Protein AF-A0A918PT02-F1 (afdb_monomer_lite)

Radius of gyration: 20.95 Å; chains: 1; bounding box: 68×29×38 Å

Sequence (94 aa):
MRNSSANIQGGTVLHVLTGNLSHQIEHHLFPDLPSNRYAEIAPRVHDVLTAHGIPYTTGPLLKQYASTWARICRMALPNLQRTAPARPRGEDAA

InterPro domains:
  IPR005804 Fatty acid desaturase domain [PF00487] (6-58)
  IPR012171 Fatty acid desaturase [PTHR19353] (4-76)

Organism: NCBI:txid68255

Foldseek 3Di:
DDDPQAAADDDPVVCVVVCNSNQRVQCVVCVPDRSVCSVVCVVVVVVVCVVVVHDHHYYHPVVVVVVVVVVVVVVVDDPPPPPPPDDDDDPDDD

Secondary structure (DSSP, 8-state):
---S--EEE--HHHHHHTTTGGGHHHHHH-TTS-GGGHHHHHHHHHHHHHHTT----EEEHHHHHHHHHHHHHHHHS--TT--PPPPPP-----

pLDDT: mean 77.87, std 12.3, range [45.84, 93.94]

Structure (mmCIF, N/CA/C/O backbone):
data_AF-A0A918PT02-F1
#
_entry.id   AF-A0A918PT02-F1
#
loop_
_atom_site.group_PDB
_atom_site.id
_atom_site.type_symbol
_atom_site.label_atom_id
_atom_site.label_alt_id
_atom_site.label_comp_id
_atom_site.label_asym_id
_atom_site.label_entity_id
_atom_site.label_seq_id
_atom_site.pdbx_PDB_ins_code
_atom_site.Cartn_x
_atom_site.Cartn_y
_atom_site.Cartn_z
_atom_site.occupancy
_atom_site.B_iso_or_equiv
_atom_site.auth_seq_id
_atom_site.auth_comp_id
_atom_site.auth_asym_id
_atom_site.auth_atom_id
_atom_site.pdbx_PDB_model_num
ATOM 1 N N . MET A 1 1 ? -14.075 4.904 4.947 1.00 45.84 1 MET A N 1
ATOM 2 C CA . MET A 1 1 ? -13.246 3.911 4.226 1.00 45.84 1 MET A CA 1
ATOM 3 C C . MET A 1 1 ? -13.043 2.664 5.084 1.00 45.84 1 MET A C 1
ATOM 5 O O . MET A 1 1 ? -12.525 2.797 6.190 1.00 45.84 1 MET A O 1
ATOM 9 N N . ARG A 1 2 ? -13.473 1.477 4.631 1.00 50.81 2 ARG A N 1
ATOM 10 C CA . ARG A 1 2 ? -13.108 0.163 5.203 1.00 50.81 2 ARG A CA 1
ATOM 11 C C . ARG A 1 2 ? -12.025 -0.414 4.293 1.00 50.81 2 ARG A C 1
ATOM 13 O O . ARG A 1 2 ? -12.345 -0.827 3.190 1.00 50.81 2 ARG A O 1
ATOM 20 N N . ASN A 1 3 ? -10.767 -0.383 4.720 1.00 53.50 3 ASN A N 1
ATOM 21 C CA . ASN A 1 3 ? -9.646 -0.777 3.865 1.00 53.50 3 ASN A CA 1
ATOM 22 C C . ASN A 1 3 ? -8.955 -1.948 4.558 1.00 53.50 3 ASN A C 1
ATOM 24 O O . ASN A 1 3 ? -8.474 -1.770 5.678 1.00 53.50 3 ASN A O 1
ATOM 28 N N . SER A 1 4 ? -8.999 -3.123 3.925 1.00 54.62 4 SER A N 1
ATOM 29 C CA . SER A 1 4 ? -8.353 -4.355 4.405 1.00 54.62 4 SER A CA 1
ATOM 30 C C . SER A 1 4 ? -6.913 -4.493 3.904 1.00 54.62 4 SER A C 1
ATOM 32 O O . SER A 1 4 ? -6.144 -5.253 4.475 1.00 54.62 4 SER A O 1
ATOM 34 N N . SER A 1 5 ? -6.552 -3.746 2.857 1.00 60.69 5 SER A N 1
ATOM 35 C CA . SER A 1 5 ? -5.216 -3.691 2.267 1.00 60.69 5 SER A CA 1
ATOM 36 C C . SER A 1 5 ? -4.871 -2.226 1.974 1.00 60.69 5 SER A C 1
ATOM 38 O O . SER A 1 5 ? -5.739 -1.461 1.536 1.00 60.69 5 SER A O 1
ATOM 40 N N . ALA A 1 6 ? -3.652 -1.806 2.314 1.00 73.31 6 ALA A N 1
ATOM 41 C CA . ALA A 1 6 ? -3.167 -0.438 2.155 1.00 73.31 6 ALA A CA 1
ATOM 42 C C . ALA A 1 6 ? -1.649 -0.439 1.912 1.00 73.31 6 ALA A C 1
ATOM 44 O O . ALA A 1 6 ? -0.916 -1.150 2.597 1.00 73.31 6 ALA A O 1
ATOM 45 N N . ASN A 1 7 ? -1.188 0.368 0.957 1.00 78.56 7 ASN A N 1
ATOM 46 C CA . ASN A 1 7 ? 0.223 0.478 0.578 1.00 78.56 7 ASN A CA 1
ATOM 47 C C . ASN A 1 7 ? 0.963 1.492 1.452 1.00 78.56 7 ASN A C 1
ATOM 49 O O . ASN A 1 7 ? 0.461 2.592 1.676 1.00 78.56 7 ASN A O 1
ATOM 53 N N . ILE A 1 8 ? 2.160 1.161 1.932 1.00 77.19 8 ILE A N 1
ATOM 54 C CA . ILE A 1 8 ? 2.954 2.050 2.790 1.00 77.19 8 ILE A CA 1
ATOM 55 C C . ILE A 1 8 ? 3.826 2.963 1.921 1.00 77.19 8 ILE A C 1
ATOM 57 O O . ILE A 1 8 ? 4.662 2.493 1.159 1.00 77.19 8 ILE A O 1
ATOM 61 N N . GLN A 1 9 ? 3.683 4.278 2.074 1.00 75.19 9 GLN A N 1
ATOM 62 C CA . GLN A 1 9 ? 4.612 5.248 1.489 1.00 75.19 9 GLN A CA 1
ATOM 63 C C . GLN A 1 9 ? 5.877 5.374 2.343 1.00 75.19 9 GLN A C 1
ATOM 65 O O . GLN A 1 9 ? 5.799 5.559 3.561 1.00 75.19 9 GLN A O 1
ATOM 70 N N . GLY A 1 10 ? 7.039 5.331 1.691 1.00 73.19 10 GLY A N 1
ATOM 71 C CA . GLY A 1 10 ? 8.347 5.565 2.297 1.00 73.19 10 GLY A CA 1
ATOM 72 C C . GLY A 1 10 ? 9.465 5.563 1.259 1.00 73.19 10 GLY A C 1
ATOM 73 O O . GLY A 1 10 ? 9.207 5.451 0.069 1.00 73.19 10 GLY A O 1
ATOM 74 N N . GLY A 1 11 ? 10.707 5.732 1.714 1.00 74.31 11 GLY A N 1
ATOM 75 C CA . GLY A 1 11 ? 11.883 5.593 0.851 1.00 74.31 11 GLY A CA 1
ATOM 76 C C . GLY A 1 11 ? 12.289 4.131 0.655 1.00 74.31 11 GLY A C 1
ATOM 77 O O . GLY A 1 11 ? 11.835 3.247 1.381 1.00 74.31 11 GLY A O 1
ATOM 78 N N . THR A 1 12 ? 13.224 3.884 -0.264 1.00 67.88 12 THR A N 1
ATOM 79 C CA . THR A 1 12 ? 13.742 2.544 -0.605 1.00 67.88 12 THR A CA 1
ATOM 80 C C . THR A 1 12 ? 14.188 1.738 0.616 1.00 67.88 12 THR A C 1
ATOM 82 O O . THR A 1 12 ? 13.938 0.540 0.690 1.00 67.88 12 THR A O 1
ATOM 85 N N . VAL A 1 13 ? 14.778 2.394 1.621 1.00 71.62 13 VAL A N 1
ATOM 86 C CA . VAL A 1 13 ? 15.180 1.749 2.883 1.00 71.62 13 VAL A CA 1
ATOM 87 C C . VAL A 1 13 ? 13.974 1.177 3.630 1.00 71.62 13 VAL A C 1
ATOM 89 O O . VAL A 1 13 ? 14.029 0.046 4.100 1.00 71.62 13 VAL A O 1
ATOM 92 N N . LEU A 1 14 ? 12.861 1.914 3.699 1.00 75.19 14 LEU A N 1
ATOM 93 C CA . LEU A 1 14 ? 11.638 1.420 4.330 1.00 75.19 14 LEU A CA 1
ATOM 94 C C . LEU A 1 14 ? 11.041 0.257 3.530 1.00 75.19 14 LEU A C 1
ATOM 96 O O . LEU A 1 14 ? 10.611 -0.730 4.118 1.00 75.19 14 LEU A O 1
ATOM 100 N N . HIS A 1 15 ? 11.044 0.342 2.200 1.00 73.62 15 HIS A N 1
ATOM 101 C CA . HIS A 1 15 ? 10.553 -0.729 1.331 1.00 73.62 15 HIS A CA 1
ATOM 102 C C . HIS A 1 15 ? 11.346 -2.030 1.515 1.00 73.62 15 HIS A C 1
ATOM 104 O O . HIS A 1 15 ? 10.747 -3.089 1.678 1.00 73.62 15 HIS A O 1
ATOM 110 N N . VAL A 1 16 ? 12.678 -1.950 1.602 1.00 71.69 16 VAL A N 1
ATOM 111 C CA . VAL A 1 16 ? 13.544 -3.111 1.862 1.00 71.69 16 VAL A CA 1
ATOM 112 C C . VAL A 1 16 ? 13.349 -3.655 3.279 1.00 71.69 16 VAL A C 1
ATOM 114 O O . VAL A 1 16 ? 13.130 -4.853 3.440 1.00 71.69 16 VAL A O 1
ATOM 117 N N . LEU A 1 17 ? 13.366 -2.796 4.306 1.00 73.69 17 LEU A N 1
ATOM 118 C CA . LEU A 1 17 ? 13.197 -3.221 5.704 1.00 73.69 17 LEU A CA 1
ATOM 119 C C . LEU A 1 17 ? 11.821 -3.836 5.974 1.00 73.69 17 LEU A C 1
ATOM 121 O O . LEU A 1 17 ? 11.685 -4.697 6.836 1.00 73.69 17 LEU A O 1
ATOM 125 N N . THR A 1 18 ? 10.804 -3.413 5.225 1.00 66.31 18 THR A N 1
ATOM 126 C CA . THR A 1 18 ? 9.460 -3.991 5.296 1.00 66.31 18 THR A CA 1
ATOM 127 C C . THR A 1 18 ? 9.280 -5.188 4.363 1.00 66.31 18 THR A C 1
ATOM 129 O O . THR A 1 18 ? 8.153 -5.628 4.196 1.00 66.31 18 THR A O 1
ATOM 132 N N . GLY A 1 19 ? 10.327 -5.722 3.721 1.00 61.69 19 GLY A N 1
ATOM 133 C CA . GLY A 1 19 ? 10.196 -6.870 2.808 1.00 61.69 19 GLY A CA 1
ATOM 134 C C . GLY A 1 19 ? 9.235 -6.611 1.641 1.00 61.69 19 GLY A C 1
ATOM 135 O O . GLY A 1 19 ? 8.566 -7.518 1.156 1.00 61.69 19 GLY A O 1
ATOM 136 N N . ASN A 1 20 ? 9.124 -5.351 1.228 1.00 66.69 20 ASN A N 1
ATOM 137 C CA . ASN A 1 20 ? 8.162 -4.831 0.270 1.00 66.69 20 ASN A CA 1
ATOM 138 C C . ASN A 1 20 ? 6.672 -4.948 0.648 1.00 66.69 20 ASN A C 1
ATOM 140 O O . ASN A 1 20 ? 5.812 -4.792 -0.219 1.00 66.69 20 ASN A O 1
ATOM 144 N N . LEU A 1 21 ? 6.337 -5.059 1.945 1.00 66.44 21 LEU A N 1
ATOM 145 C CA . LEU A 1 21 ? 4.962 -4.872 2.458 1.00 66.44 21 LEU A CA 1
ATOM 146 C C . LEU A 1 21 ? 4.351 -3.498 2.104 1.00 66.44 21 LEU A C 1
ATOM 148 O O . LEU A 1 21 ? 3.171 -3.250 2.342 1.00 66.44 21 LEU A O 1
ATOM 152 N N . SER A 1 22 ? 5.144 -2.600 1.526 1.00 72.38 22 SER A N 1
ATOM 153 C CA . SER A 1 22 ? 4.706 -1.315 0.988 1.00 72.38 22 SER A CA 1
ATOM 154 C C . SER A 1 22 ? 3.814 -1.425 -0.255 1.00 72.38 22 SER A C 1
ATOM 156 O O . SER A 1 22 ? 3.135 -0.454 -0.577 1.00 72.38 22 SER A O 1
ATOM 158 N N . HIS A 1 23 ? 3.769 -2.600 -0.891 1.00 79.44 23 HIS A N 1
ATOM 159 C CA . HIS A 1 23 ? 3.030 -2.882 -2.125 1.00 79.44 23 HIS A CA 1
ATOM 160 C C . HIS A 1 23 ? 2.002 -4.015 -1.949 1.00 79.44 23 HIS A C 1
ATOM 162 O O . HIS A 1 23 ? 1.957 -4.990 -2.699 1.00 79.44 23 HIS A O 1
ATOM 168 N N . GLN A 1 24 ? 1.185 -3.915 -0.903 1.00 83.19 24 GLN A N 1
ATOM 169 C CA . GLN A 1 24 ? 0.126 -4.875 -0.587 1.00 83.19 24 GLN A CA 1
ATOM 170 C C . GLN A 1 24 ? -0.943 -4.980 -1.683 1.00 83.19 24 GLN A C 1
ATOM 172 O O . GLN A 1 24 ? -1.463 -6.070 -1.914 1.00 83.19 24 GLN A O 1
ATOM 177 N N . ILE A 1 25 ? -1.280 -3.878 -2.356 1.00 83.75 25 ILE A N 1
ATOM 178 C CA . ILE A 1 25 ? -2.248 -3.873 -3.461 1.00 83.75 25 ILE A CA 1
ATOM 179 C C . ILE A 1 25 ? -1.701 -4.708 -4.623 1.00 83.75 25 ILE A C 1
ATOM 181 O O . ILE A 1 25 ? -2.391 -5.591 -5.124 1.00 83.75 25 ILE A O 1
ATOM 185 N N . GLU A 1 26 ? -0.445 -4.487 -5.005 1.00 88.44 26 GLU A N 1
ATOM 186 C CA . GLU A 1 26 ? 0.221 -5.218 -6.082 1.00 88.44 26 GLU A CA 1
ATOM 187 C C . GLU A 1 26 ? 0.404 -6.693 -5.728 1.00 88.44 26 GLU A C 1
ATOM 189 O O . GLU A 1 26 ? 0.161 -7.546 -6.574 1.00 88.44 26 GLU A O 1
ATOM 194 N N . HIS A 1 27 ? 0.757 -7.001 -4.477 1.00 87.12 27 HIS A N 1
ATOM 195 C CA . HIS A 1 27 ? 0.893 -8.378 -4.008 1.00 87.12 27 HIS A CA 1
ATOM 196 C C . HIS A 1 27 ? -0.422 -9.167 -4.104 1.00 87.12 27 HIS A C 1
ATOM 198 O O . HIS A 1 27 ? -0.415 -10.327 -4.501 1.00 87.12 27 HIS A O 1
ATOM 204 N N . HIS A 1 28 ? -1.564 -8.544 -3.799 1.00 87.25 28 HIS A N 1
ATOM 205 C CA . HIS A 1 28 ? -2.868 -9.208 -3.917 1.00 87.25 28 HIS A CA 1
ATOM 206 C C . HIS A 1 28 ? -3.353 -9.340 -5.369 1.00 87.25 28 HIS A C 1
ATOM 208 O O . HIS A 1 28 ? -4.179 -10.205 -5.651 1.00 87.25 28 HIS A O 1
ATOM 214 N N . LEU A 1 29 ? -2.863 -8.497 -6.285 1.00 86.19 29 LEU A N 1
ATOM 215 C CA . LEU A 1 29 ? -3.157 -8.603 -7.719 1.00 86.19 29 LEU A CA 1
ATOM 216 C C . LEU A 1 29 ? -2.229 -9.598 -8.431 1.00 86.19 29 LEU A C 1
ATOM 218 O O . LEU A 1 29 ? -2.663 -10.289 -9.349 1.00 86.19 29 LEU A O 1
ATOM 222 N N . PHE A 1 30 ? -0.965 -9.668 -8.012 1.00 89.12 30 PHE A N 1
ATOM 223 C CA . PHE A 1 30 ? 0.096 -10.446 -8.650 1.00 89.12 30 PHE A CA 1
ATOM 224 C C . PHE A 1 30 ? 0.957 -11.173 -7.598 1.00 89.12 30 PHE A C 1
ATOM 226 O O . PHE A 1 30 ? 2.133 -10.836 -7.424 1.00 89.12 30 PHE A O 1
ATOM 233 N N . PRO A 1 31 ? 0.407 -12.178 -6.892 1.00 85.69 31 PRO A N 1
ATOM 234 C CA . PRO A 1 31 ? 1.124 -12.869 -5.816 1.00 85.69 31 PRO A CA 1
ATOM 235 C C . PRO A 1 31 ? 2.375 -13.613 -6.308 1.00 85.69 31 PRO A C 1
ATOM 237 O O . PRO 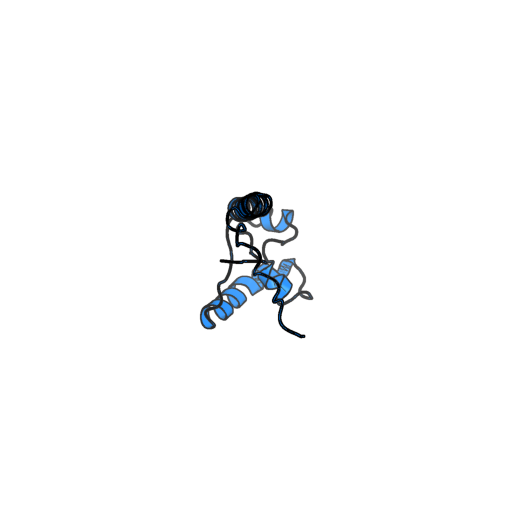A 1 31 ? 3.338 -13.740 -5.558 1.00 85.69 31 PRO A O 1
ATOM 240 N N . ASP A 1 32 ? 2.391 -14.037 -7.576 1.00 89.56 32 ASP A N 1
ATOM 241 C CA . ASP A 1 32 ? 3.505 -14.772 -8.193 1.00 89.56 32 ASP A CA 1
ATOM 242 C C . ASP A 1 32 ? 4.661 -13.869 -8.662 1.00 89.56 32 ASP A C 1
ATOM 244 O O . ASP A 1 32 ? 5.740 -14.355 -9.010 1.00 89.56 32 ASP A O 1
ATOM 248 N N . LEU A 1 33 ? 4.457 -12.547 -8.711 1.00 88.19 33 LEU A N 1
ATOM 249 C CA . LEU A 1 33 ? 5.514 -11.613 -9.093 1.00 88.19 33 LEU A CA 1
ATOM 250 C C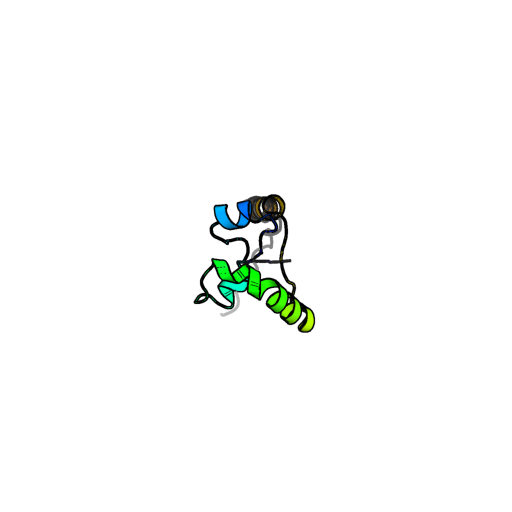 . LEU A 1 33 ? 6.480 -11.437 -7.909 1.00 88.19 33 LEU A C 1
ATOM 252 O O . LEU A 1 33 ? 6.026 -11.165 -6.797 1.00 88.19 33 LEU A O 1
ATOM 256 N N . PRO A 1 34 ? 7.807 -11.540 -8.113 1.00 85.00 34 PRO A N 1
ATOM 257 C CA . PRO A 1 34 ? 8.756 -11.374 -7.025 1.00 85.00 34 PRO A CA 1
ATOM 258 C C . PRO A 1 34 ? 8.677 -9.957 -6.454 1.00 85.00 34 PRO A C 1
ATOM 260 O O . PRO A 1 34 ? 8.575 -8.970 -7.191 1.00 85.00 34 PRO A O 1
ATOM 263 N N . SER A 1 35 ? 8.755 -9.862 -5.124 1.00 78.81 35 SER A N 1
ATOM 264 C CA . SER A 1 35 ? 8.416 -8.638 -4.404 1.00 78.81 35 SER A CA 1
ATOM 265 C C . SER A 1 35 ? 9.226 -7.423 -4.835 1.00 78.81 35 SER A C 1
ATOM 267 O O . SER A 1 35 ? 8.685 -6.327 -4.871 1.00 78.81 35 SER A O 1
ATOM 269 N N . ASN A 1 36 ? 10.488 -7.584 -5.235 1.00 82.69 36 ASN A N 1
ATOM 270 C CA . ASN A 1 36 ? 11.337 -6.487 -5.715 1.00 82.69 36 ASN A CA 1
ATOM 271 C C . ASN A 1 36 ? 10.782 -5.750 -6.949 1.00 82.69 36 ASN A C 1
ATOM 273 O O . ASN A 1 36 ? 11.171 -4.610 -7.187 1.00 82.69 36 ASN A O 1
ATOM 277 N N . ARG A 1 37 ? 9.866 -6.365 -7.707 1.00 86.50 37 ARG A N 1
ATOM 278 C CA . ARG A 1 37 ? 9.283 -5.788 -8.926 1.00 86.50 37 ARG A CA 1
ATOM 279 C C . ARG A 1 37 ? 7.956 -5.071 -8.704 1.00 86.50 37 ARG A C 1
ATOM 281 O O . ARG A 1 37 ? 7.471 -4.412 -9.619 1.00 86.50 37 ARG A O 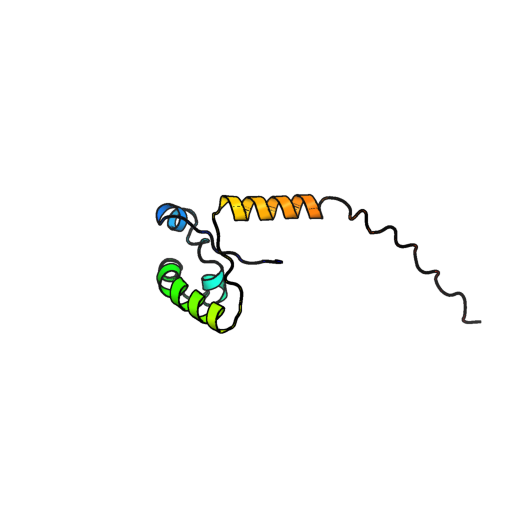1
ATOM 288 N N . TYR A 1 38 ? 7.363 -5.140 -7.509 1.00 88.38 38 TYR A N 1
ATOM 289 C CA . TYR A 1 38 ? 6.087 -4.456 -7.267 1.00 88.38 38 TYR A CA 1
ATOM 290 C C . TYR A 1 38 ? 6.182 -2.937 -7.446 1.00 88.38 38 TYR A C 1
ATOM 292 O O . TYR A 1 38 ? 5.254 -2.324 -7.966 1.00 88.38 38 TYR A O 1
ATOM 300 N N . ALA A 1 39 ? 7.326 -2.339 -7.102 1.00 85.69 39 ALA A N 1
ATOM 301 C CA . ALA A 1 39 ? 7.561 -0.911 -7.304 1.00 85.69 39 ALA A CA 1
ATOM 302 C C . ALA A 1 39 ? 7.507 -0.503 -8.788 1.00 85.69 39 ALA A C 1
ATOM 304 O O . ALA A 1 39 ? 7.076 0.604 -9.099 1.00 85.69 39 ALA A O 1
ATOM 305 N N . GLU A 1 40 ? 7.890 -1.402 -9.701 1.00 88.75 40 GLU A N 1
ATOM 306 C CA . GLU A 1 40 ? 7.855 -1.158 -11.148 1.00 88.75 40 GLU A CA 1
ATOM 307 C C . GLU A 1 40 ? 6.417 -1.117 -11.680 1.00 88.75 40 GLU A C 1
ATOM 309 O O . GLU A 1 40 ? 6.102 -0.323 -12.565 1.00 88.75 40 GLU A O 1
ATOM 314 N N . ILE A 1 41 ? 5.534 -1.968 -11.147 1.00 89.81 41 ILE A N 1
ATOM 315 C CA . ILE A 1 41 ? 4.152 -2.090 -11.633 1.00 89.81 41 ILE A CA 1
ATOM 316 C C . ILE A 1 41 ? 3.164 -1.180 -10.896 1.00 89.81 41 ILE A C 1
ATOM 318 O O . ILE A 1 41 ? 2.099 -0.888 -11.440 1.00 89.81 41 ILE A O 1
ATOM 322 N N . ALA A 1 42 ? 3.512 -0.699 -9.699 1.00 89.69 42 ALA A N 1
ATOM 323 C CA . ALA A 1 42 ? 2.640 0.123 -8.862 1.00 89.69 42 ALA A CA 1
ATOM 324 C C . ALA A 1 42 ? 2.078 1.379 -9.567 1.00 89.69 42 ALA A C 1
ATOM 326 O O . ALA A 1 42 ? 0.875 1.618 -9.446 1.00 89.69 42 ALA A O 1
ATOM 327 N N . PRO A 1 43 ? 2.853 2.154 -10.362 1.00 91.50 43 PRO A N 1
ATOM 328 C CA . PRO A 1 43 ? 2.301 3.296 -11.101 1.00 91.50 43 PRO A CA 1
ATOM 329 C C . PRO A 1 43 ? 1.218 2.875 -12.102 1.00 91.50 43 PRO A C 1
ATOM 331 O O . PRO A 1 43 ? 0.147 3.470 -12.160 1.00 91.50 43 PRO A O 1
ATOM 334 N N . ARG A 1 44 ? 1.449 1.777 -12.831 1.00 93.12 44 ARG A N 1
ATOM 335 C CA . ARG A 1 44 ? 0.487 1.258 -13.810 1.00 93.12 44 ARG A CA 1
ATOM 336 C C . ARG A 1 44 ? -0.782 0.734 -13.138 1.00 93.12 44 ARG A C 1
ATOM 338 O O . ARG A 1 44 ? -1.879 0.936 -13.651 1.00 93.12 44 ARG A O 1
ATOM 345 N N . VAL A 1 45 ? -0.640 0.068 -11.994 1.00 92.12 45 VAL A N 1
ATOM 346 C CA . VAL A 1 45 ? -1.768 -0.402 -11.178 1.00 92.12 45 VAL A CA 1
ATOM 347 C C . VAL A 1 45 ? -2.592 0.780 -10.661 1.00 92.12 45 VAL A C 1
ATOM 349 O O . VAL A 1 45 ? -3.820 0.755 -10.759 1.00 92.12 45 VAL A O 1
ATOM 352 N N . HIS A 1 46 ? -1.934 1.833 -10.173 1.00 91.62 46 HIS A N 1
ATOM 353 C CA . HIS A 1 46 ? -2.584 3.067 -9.733 1.00 91.62 46 HIS A CA 1
ATOM 354 C C . HIS A 1 46 ? -3.411 3.718 -10.852 1.00 91.62 46 HIS A C 1
ATOM 356 O O . HIS A 1 46 ? -4.566 4.090 -10.622 1.00 91.62 46 HIS A O 1
ATOM 362 N N . ASP A 1 47 ? -2.860 3.815 -12.062 1.00 93.44 47 ASP A N 1
ATOM 363 C CA . ASP A 1 47 ? -3.548 4.422 -13.207 1.00 93.44 47 ASP A CA 1
ATOM 364 C C . ASP A 1 47 ? -4.794 3.627 -13.614 1.00 93.44 47 ASP A C 1
ATOM 366 O O . ASP A 1 47 ? -5.858 4.207 -13.835 1.00 93.44 47 ASP A O 1
ATOM 370 N N . VAL A 1 48 ? -4.698 2.293 -13.633 1.00 93.88 48 VAL A N 1
ATOM 371 C CA . VAL A 1 48 ? -5.839 1.407 -13.913 1.00 93.88 48 VAL A CA 1
ATOM 372 C C . VAL A 1 48 ? -6.925 1.565 -12.847 1.00 93.88 48 VAL A C 1
ATOM 374 O O . VAL A 1 48 ? -8.091 1.765 -13.180 1.00 93.88 48 VAL A O 1
ATOM 377 N N . LEU A 1 49 ? -6.564 1.526 -11.561 1.00 92.00 49 LEU A N 1
ATOM 378 C CA . LEU A 1 49 ? -7.528 1.690 -10.468 1.00 92.00 49 LEU A CA 1
ATOM 379 C C . LEU A 1 49 ? -8.211 3.062 -10.532 1.00 92.00 49 LEU A C 1
ATOM 381 O O . LEU A 1 49 ? -9.429 3.143 -10.387 1.00 92.00 49 LEU A O 1
ATOM 385 N N . THR A 1 50 ? -7.455 4.116 -10.849 1.00 91.94 50 THR A N 1
ATOM 386 C CA . THR A 1 50 ? -7.983 5.474 -11.039 1.00 91.94 50 THR A CA 1
ATOM 387 C C . THR A 1 50 ? -8.966 5.537 -12.207 1.00 91.94 50 THR A C 1
ATOM 389 O O . THR A 1 50 ? -10.061 6.077 -12.049 1.00 91.94 50 THR A O 1
ATOM 392 N N . ALA A 1 51 ? -8.625 4.938 -13.352 1.00 93.94 51 ALA A N 1
ATOM 393 C CA . ALA A 1 51 ? -9.492 4.893 -14.530 1.00 93.94 51 ALA A CA 1
ATOM 394 C C . ALA A 1 51 ? -10.828 4.176 -14.260 1.00 93.94 51 ALA A C 1
ATOM 396 O O . ALA A 1 51 ? -11.853 4.535 -14.837 1.00 93.94 51 ALA A O 1
ATOM 397 N N . HIS A 1 52 ? -10.834 3.200 -13.350 1.00 93.62 52 HIS A N 1
ATOM 398 C CA . HIS A 1 52 ? -12.035 2.477 -12.928 1.00 93.62 52 HIS A CA 1
ATOM 399 C C . HIS A 1 52 ? -12.732 3.079 -11.694 1.00 93.62 52 HIS A C 1
ATOM 401 O O . HIS A 1 52 ? -13.700 2.502 -11.200 1.00 93.62 52 HIS A O 1
ATOM 407 N N . GLY A 1 53 ? -12.264 4.220 -11.173 1.00 90.38 53 GLY A N 1
ATOM 408 C CA . GLY A 1 53 ? -12.829 4.852 -9.976 1.00 90.38 53 GLY A CA 1
ATOM 409 C C . GLY A 1 53 ? -12.622 4.047 -8.685 1.00 90.38 53 GLY A C 1
ATOM 410 O O . GLY A 1 53 ? -13.346 4.243 -7.707 1.00 90.38 53 GLY A O 1
ATOM 411 N N . ILE A 1 54 ? -11.651 3.131 -8.666 1.00 89.88 54 ILE A N 1
ATOM 412 C CA . ILE A 1 54 ? -11.325 2.290 -7.515 1.00 89.88 54 ILE A CA 1
ATOM 413 C C . ILE A 1 54 ? -10.282 3.013 -6.646 1.00 89.88 54 ILE A C 1
ATOM 415 O O . ILE A 1 54 ? -9.213 3.375 -7.140 1.00 89.88 54 ILE A O 1
ATOM 419 N N . PRO A 1 55 ? -10.535 3.216 -5.338 1.00 86.06 55 PRO A N 1
ATOM 420 C CA . PRO A 1 55 ? -9.600 3.932 -4.475 1.00 86.06 55 PRO A CA 1
ATOM 421 C C . PRO A 1 55 ? -8.268 3.193 -4.293 1.00 86.06 55 PRO A C 1
ATOM 423 O O . PRO A 1 55 ? -8.213 2.132 -3.667 1.00 86.06 55 PRO A O 1
ATOM 426 N N . TYR A 1 56 ? -7.171 3.806 -4.736 1.00 86.69 56 TYR A N 1
ATOM 427 C CA . TYR A 1 56 ? -5.823 3.340 -4.422 1.00 86.69 56 TYR A CA 1
ATOM 428 C C . TYR A 1 56 ? -5.418 3.786 -3.011 1.00 86.69 56 TYR A C 1
ATOM 430 O O . TYR A 1 56 ? -5.046 4.935 -2.765 1.00 86.69 56 TYR A O 1
ATOM 438 N N . THR A 1 57 ? -5.537 2.882 -2.039 1.00 85.31 57 THR A N 1
ATOM 439 C CA . THR A 1 57 ? -5.248 3.209 -0.638 1.00 85.31 57 THR A CA 1
ATOM 440 C C . THR A 1 57 ? -3.750 3.171 -0.377 1.00 85.31 57 THR A C 1
ATOM 442 O O . THR A 1 57 ? -3.168 2.101 -0.225 1.00 85.31 57 THR A O 1
ATOM 445 N N . THR A 1 58 ? -3.142 4.344 -0.229 1.00 84.44 58 THR A N 1
ATOM 446 C CA . THR A 1 58 ? -1.726 4.484 0.116 1.00 84.44 58 THR A CA 1
ATOM 447 C 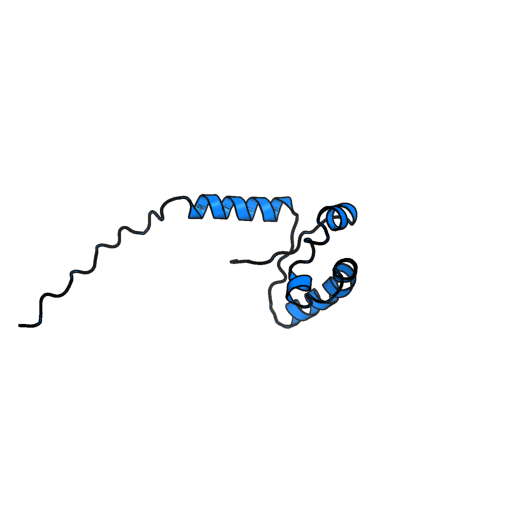C . THR A 1 58 ? -1.503 5.566 1.174 1.00 84.44 58 THR A C 1
ATOM 449 O O . THR A 1 58 ? -2.321 6.477 1.330 1.00 84.44 58 THR A O 1
ATOM 452 N N . GLY A 1 59 ? -0.432 5.459 1.962 1.00 83.81 59 GLY A N 1
ATOM 453 C CA . GLY A 1 59 ? -0.047 6.502 2.915 1.00 83.81 59 GLY A CA 1
ATOM 454 C C . GLY A 1 59 ? 1.112 6.117 3.838 1.00 83.81 59 GLY A C 1
ATOM 455 O O . GLY A 1 59 ? 1.540 4.966 3.831 1.00 83.81 59 GLY A O 1
ATOM 456 N N . PRO A 1 60 ? 1.621 7.053 4.661 1.00 81.69 60 PRO A N 1
ATOM 457 C CA . PRO A 1 60 ? 2.764 6.800 5.539 1.00 81.69 60 PRO A CA 1
ATOM 458 C C . PRO A 1 60 ? 2.505 5.668 6.539 1.00 81.69 60 PRO A C 1
ATOM 460 O O . PRO A 1 60 ? 1.397 5.564 7.078 1.00 81.69 60 PRO A O 1
ATOM 463 N N . LEU A 1 61 ? 3.547 4.892 6.863 1.00 80.12 61 LEU A N 1
ATOM 464 C CA . LEU A 1 61 ? 3.466 3.750 7.788 1.00 80.12 61 LEU A CA 1
ATOM 465 C C . LEU A 1 61 ? 2.771 4.117 9.104 1.00 80.12 61 LEU A C 1
ATOM 467 O O . LEU A 1 61 ? 1.831 3.445 9.522 1.00 80.12 61 LEU A O 1
ATOM 471 N N . LEU A 1 62 ? 3.190 5.225 9.724 1.00 80.44 62 LEU A N 1
ATOM 472 C CA . LEU A 1 62 ? 2.654 5.674 11.010 1.00 80.44 62 LEU A CA 1
ATOM 473 C C . LEU A 1 62 ? 1.149 5.959 10.944 1.00 80.44 62 LEU A C 1
ATOM 475 O O . LEU A 1 62 ? 0.411 5.606 11.860 1.00 80.44 62 LEU A O 1
ATOM 479 N N . LYS A 1 63 ? 0.678 6.557 9.843 1.00 81.69 63 LYS A N 1
ATOM 480 C CA . LYS A 1 63 ? -0.743 6.864 9.641 1.00 81.69 63 LYS A CA 1
ATOM 481 C C . LYS A 1 63 ? -1.563 5.584 9.516 1.00 81.69 63 LYS A C 1
ATOM 483 O O . LYS A 1 63 ? -2.634 5.481 10.111 1.00 81.69 63 LYS A O 1
ATOM 488 N N . GLN A 1 64 ? -1.059 4.607 8.765 1.00 82.19 64 GLN A N 1
ATOM 489 C CA . GLN A 1 64 ? -1.732 3.320 8.604 1.00 82.19 64 GLN A CA 1
ATOM 490 C C . GLN A 1 64 ? -1.764 2.545 9.917 1.00 82.19 64 GLN A C 1
ATOM 492 O O . GLN A 1 64 ? -2.836 2.118 10.345 1.00 82.19 64 GLN A O 1
ATOM 497 N N . TYR A 1 65 ? -0.631 2.476 10.611 1.00 82.44 65 TYR A N 1
ATOM 498 C CA . TYR A 1 65 ? -0.509 1.836 11.915 1.00 82.44 65 TYR A CA 1
ATOM 499 C C . TYR A 1 65 ? -1.448 2.458 12.958 1.00 82.44 65 TYR A C 1
ATOM 501 O O . TYR A 1 65 ? -2.237 1.749 13.585 1.00 82.44 65 TYR A O 1
ATOM 509 N N . ALA A 1 66 ? -1.450 3.789 13.086 1.00 85.94 66 ALA A N 1
ATOM 510 C CA . ALA A 1 66 ? -2.347 4.505 13.990 1.00 85.94 66 ALA A CA 1
ATOM 511 C C . ALA A 1 66 ? -3.826 4.268 13.645 1.00 85.94 66 ALA A C 1
ATOM 513 O O . ALA A 1 66 ? -4.653 4.105 14.541 1.00 85.94 66 ALA A O 1
ATOM 514 N N . SER A 1 67 ? -4.172 4.195 12.354 1.00 84.06 67 SER A N 1
ATOM 515 C CA . SER A 1 67 ? -5.546 3.906 11.924 1.00 84.06 67 SER A CA 1
ATOM 516 C C . SER A 1 67 ? -6.010 2.499 12.321 1.00 84.06 67 SER A C 1
ATOM 518 O O . SER A 1 67 ? -7.169 2.320 12.707 1.00 84.06 67 SER A O 1
ATOM 520 N N . THR A 1 68 ? -5.107 1.515 12.277 1.00 85.75 68 THR A N 1
ATOM 521 C CA . THR A 1 68 ? -5.370 0.142 12.724 1.00 85.75 68 THR A CA 1
ATOM 522 C C . THR A 1 68 ? -5.567 0.098 14.232 1.00 85.75 68 THR A C 1
ATOM 524 O O . THR A 1 68 ? -6.571 -0.440 14.693 1.00 85.75 68 THR A O 1
ATOM 527 N N . TRP A 1 69 ? -4.695 0.746 15.007 1.00 87.88 69 TRP A N 1
ATOM 528 C CA . TRP A 1 69 ? -4.858 0.837 16.460 1.00 87.88 69 TRP A CA 1
ATOM 529 C C . TRP A 1 69 ? -6.143 1.548 16.871 1.00 87.88 69 TRP A C 1
ATOM 531 O O . TRP A 1 69 ? -6.896 1.029 17.690 1.00 87.88 69 TRP A O 1
ATOM 541 N N . ALA A 1 70 ? -6.466 2.681 16.245 1.00 87.31 70 ALA A N 1
ATOM 542 C CA . ALA A 1 70 ? -7.714 3.394 16.504 1.00 87.31 70 ALA A CA 1
ATOM 543 C C . ALA A 1 70 ? -8.952 2.521 16.227 1.00 87.31 70 ALA A C 1
ATOM 545 O O . ALA A 1 70 ? -9.965 2.633 16.920 1.00 87.31 70 ALA A O 1
ATOM 546 N N . ARG A 1 71 ? -8.883 1.637 15.223 1.00 84.75 71 ARG A N 1
ATOM 547 C CA . ARG A 1 71 ? -9.932 0.647 14.943 1.00 84.75 71 ARG A CA 1
ATOM 548 C C . ARG A 1 71 ? -9.995 -0.443 16.000 1.00 84.75 71 ARG A C 1
ATOM 550 O O . ARG A 1 71 ? -11.095 -0.720 16.464 1.00 84.75 71 ARG A O 1
ATOM 557 N N . ILE A 1 72 ? -8.860 -1.031 16.377 1.00 87.62 72 ILE A N 1
ATOM 558 C CA . ILE A 1 72 ? -8.791 -2.050 17.432 1.00 87.62 72 ILE A CA 1
ATOM 559 C C . ILE A 1 72 ? -9.413 -1.495 18.713 1.00 87.62 72 ILE A C 1
ATOM 561 O O . ILE A 1 72 ? -10.347 -2.095 19.231 1.00 87.62 72 ILE A O 1
ATOM 565 N N . CYS A 1 73 ? -9.001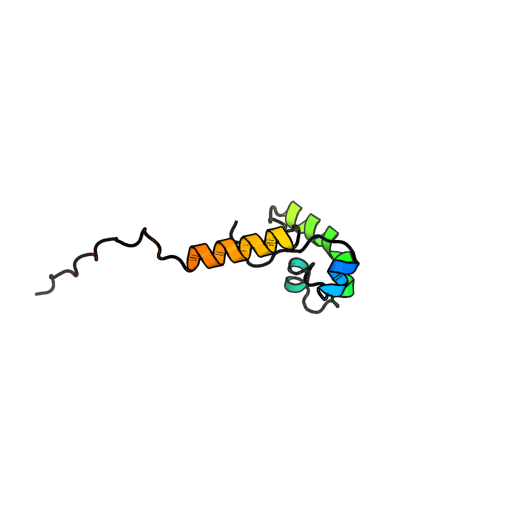 -0.304 19.156 1.00 88.88 73 CYS A N 1
ATOM 566 C CA . CYS A 1 73 ? -9.564 0.331 20.347 1.00 88.88 73 CYS A CA 1
ATOM 567 C C . CYS A 1 73 ? -11.074 0.580 20.218 1.00 88.88 73 CYS A C 1
ATOM 569 O O . CYS A 1 73 ? -11.826 0.301 21.145 1.00 88.88 73 CYS A O 1
ATOM 571 N N . ARG A 1 74 ? -11.545 1.059 19.058 1.00 84.62 74 ARG A N 1
ATOM 572 C CA . ARG A 1 74 ? -12.979 1.287 18.815 1.00 84.62 74 ARG A CA 1
ATOM 573 C C . ARG A 1 74 ? -13.799 -0.002 18.866 1.00 84.62 74 ARG A C 1
ATOM 575 O O . ARG A 1 74 ? -14.909 0.028 19.374 1.00 84.62 74 ARG A O 1
ATOM 582 N N . MET A 1 75 ? -13.282 -1.095 18.305 1.00 84.94 75 MET A N 1
ATOM 583 C CA . MET A 1 75 ? -13.975 -2.389 18.272 1.00 84.94 75 MET A CA 1
ATOM 584 C C . MET A 1 75 ? -13.859 -3.156 19.593 1.00 84.94 75 MET A C 1
ATOM 586 O O . MET A 1 75 ? -14.724 -3.974 19.885 1.00 84.94 75 MET A O 1
ATOM 590 N N . ALA A 1 76 ? -12.810 -2.902 20.379 1.00 86.06 76 ALA A N 1
ATOM 591 C CA . ALA A 1 76 ? -12.641 -3.462 21.717 1.00 86.06 76 ALA A CA 1
ATOM 592 C C . ALA A 1 76 ? -13.611 -2.843 22.736 1.00 86.06 76 ALA A C 1
ATOM 594 O O . ALA A 1 76 ? -13.955 -3.483 23.727 1.00 86.06 76 ALA A O 1
ATOM 595 N N . LEU A 1 77 ? -14.065 -1.608 22.499 1.00 84.81 77 LEU A N 1
ATOM 596 C CA . LEU A 1 77 ? -15.091 -0.971 23.318 1.00 84.81 77 LEU A CA 1
ATOM 597 C C . LEU A 1 77 ? -16.486 -1.519 22.965 1.00 84.81 77 LEU A C 1
ATOM 599 O O . LEU A 1 77 ? -16.789 -1.725 21.787 1.00 84.81 77 LEU A O 1
ATOM 603 N N . PRO A 1 78 ? -17.367 -1.732 23.959 1.00 78.12 78 PRO A N 1
ATOM 604 C CA . PRO A 1 78 ? -18.728 -2.179 23.703 1.00 78.12 78 PRO A CA 1
ATOM 605 C C . PRO A 1 78 ? -19.467 -1.156 22.836 1.00 78.12 78 PRO A C 1
ATOM 607 O O . PRO A 1 78 ? -19.413 0.052 23.079 1.00 78.12 78 PRO A O 1
ATOM 610 N N . ASN A 1 79 ? -20.196 -1.642 21.829 1.00 66.31 79 ASN A N 1
ATOM 611 C CA . ASN A 1 79 ? -21.108 -0.804 21.061 1.00 66.31 79 ASN A CA 1
ATOM 612 C C . ASN A 1 79 ? -22.206 -0.301 22.007 1.00 66.31 79 ASN A C 1
ATOM 614 O O . ASN A 1 79 ? -23.189 -1.002 22.241 1.00 66.31 79 ASN A O 1
ATOM 618 N N . LEU A 1 80 ? -22.071 0.932 22.503 1.00 62.06 80 LEU A N 1
ATOM 619 C CA . LEU A 1 80 ? -23.086 1.608 23.327 1.00 62.06 80 LEU A CA 1
ATOM 620 C C . LEU A 1 80 ? -24.460 1.698 22.628 1.00 62.06 80 LEU A C 1
ATOM 622 O O . LEU A 1 80 ? -25.460 2.023 23.253 1.00 62.06 80 LEU A O 1
ATOM 626 N N . GLN A 1 81 ? -24.520 1.380 21.331 1.00 59.91 81 GLN A N 1
ATOM 627 C CA . GLN A 1 81 ? -25.726 1.368 20.507 1.00 59.91 81 GLN A CA 1
ATOM 628 C C . GLN A 1 81 ? -26.487 0.027 20.492 1.00 59.91 81 GLN A C 1
ATOM 630 O O . GLN A 1 81 ? -27.436 -0.107 19.724 1.00 59.91 81 GLN A O 1
ATOM 635 N N . ARG A 1 82 ? -26.135 -0.969 21.322 1.00 56.00 82 ARG A N 1
ATOM 636 C CA . ARG A 1 82 ? -26.909 -2.223 21.427 1.00 56.00 82 ARG A CA 1
ATOM 637 C C . ARG A 1 82 ? -27.641 -2.378 22.760 1.00 56.00 82 ARG A C 1
ATOM 639 O O . ARG A 1 82 ? -27.508 -3.394 23.429 1.00 56.00 82 ARG A O 1
ATOM 646 N N . THR A 1 83 ? -28.504 -1.414 23.057 1.00 56.50 83 THR A N 1
ATOM 647 C CA . THR A 1 83 ? -29.692 -1.635 23.896 1.00 56.50 83 THR A CA 1
ATOM 648 C C . THR A 1 83 ? -30.926 -1.500 23.004 1.00 56.50 83 THR A C 1
ATOM 650 O O . THR A 1 83 ? -31.753 -0.617 23.188 1.00 56.50 83 THR A O 1
ATOM 653 N N . ALA A 1 84 ? -31.026 -2.321 21.956 1.00 61.38 84 ALA A N 1
ATOM 654 C CA . ALA A 1 84 ? -32.313 -2.504 21.294 1.00 61.38 84 ALA A CA 1
ATOM 655 C C . ALA A 1 84 ? -33.095 -3.519 22.141 1.00 61.38 84 ALA A C 1
ATOM 657 O O . ALA A 1 84 ? -32.560 -4.609 22.375 1.00 61.38 84 ALA A O 1
ATOM 658 N N . PRO A 1 85 ? -34.299 -3.189 22.643 1.00 61.44 85 PRO A N 1
ATOM 659 C CA . PRO A 1 85 ? -35.089 -4.137 23.415 1.00 61.44 85 PRO A CA 1
ATOM 660 C C . PRO A 1 85 ? -35.334 -5.391 22.571 1.00 61.44 85 PRO A C 1
ATOM 662 O O . PRO A 1 85 ? -35.597 -5.305 21.368 1.00 61.44 85 PRO A O 1
ATOM 665 N N . ALA A 1 86 ? -35.198 -6.562 23.195 1.00 65.38 86 ALA A N 1
ATOM 666 C CA . ALA A 1 86 ? -35.505 -7.828 22.549 1.00 65.38 86 ALA A CA 1
ATOM 667 C C . ALA A 1 86 ? -36.943 -7.767 22.013 1.00 65.38 86 ALA A C 1
ATOM 669 O O . ALA A 1 86 ? -37.872 -7.472 22.764 1.00 65.38 86 ALA A O 1
ATOM 670 N N . ARG A 1 87 ? -37.125 -8.006 20.708 1.00 69.12 87 ARG A N 1
ATOM 671 C CA . ARG A 1 87 ? -38.463 -8.112 20.113 1.00 69.12 87 ARG A CA 1
ATOM 672 C C . ARG A 1 87 ? -39.210 -9.228 20.864 1.00 69.12 87 ARG A C 1
ATOM 674 O O . ARG A 1 87 ? -38.649 -10.325 20.949 1.00 69.12 87 ARG A O 1
ATOM 681 N N . PRO A 1 88 ? -40.409 -8.975 21.421 1.00 67.00 88 PRO A N 1
ATOM 682 C CA . PRO A 1 88 ? -41.143 -9.997 22.151 1.00 67.00 88 PRO A CA 1
ATOM 683 C C . PRO A 1 88 ? -41.382 -11.197 21.232 1.00 67.00 88 PRO A C 1
ATOM 685 O O . PRO A 1 88 ? -41.763 -11.045 20.068 1.00 67.00 88 PRO A O 1
ATOM 688 N N . ARG A 1 89 ? -41.057 -12.386 21.745 1.00 64.19 89 ARG A N 1
ATOM 689 C CA . ARG A 1 89 ? -41.304 -13.660 21.073 1.00 64.19 89 ARG A CA 1
ATOM 690 C C . ARG A 1 89 ? -42.819 -13.831 21.045 1.00 64.19 89 ARG A C 1
ATOM 692 O O . ARG A 1 89 ? -43.411 -13.879 22.114 1.00 64.19 89 ARG A O 1
ATOM 699 N N . GLY A 1 90 ? -43.411 -13.856 19.853 1.00 58.25 90 GLY A N 1
ATOM 700 C CA . GLY A 1 90 ? -44.847 -14.065 19.695 1.00 58.25 90 GLY A CA 1
ATOM 701 C C . GLY A 1 90 ? -45.279 -15.348 20.400 1.00 58.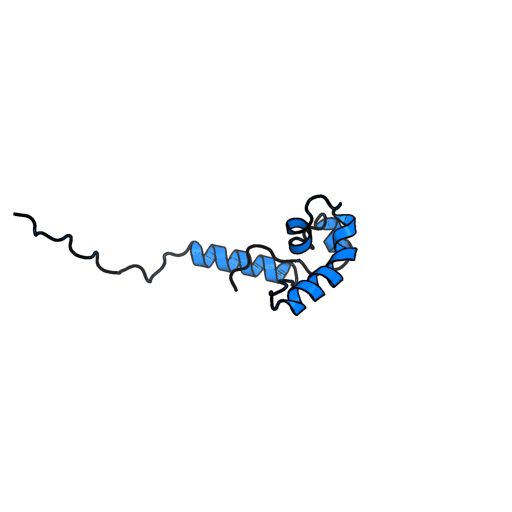25 90 GLY A C 1
ATOM 702 O O . GLY A 1 90 ? -44.884 -16.442 19.999 1.00 58.25 90 GLY A O 1
ATOM 703 N N . GLU A 1 91 ? -46.041 -15.187 21.476 1.00 61.97 91 GLU A N 1
ATOM 704 C CA . GLU A 1 91 ? -47.207 -16.023 21.728 1.00 61.97 91 GLU A CA 1
ATOM 705 C C . GLU A 1 91 ? -48.140 -15.779 20.543 1.00 61.97 91 GLU A C 1
ATOM 707 O O . GLU A 1 91 ? -48.439 -14.621 20.286 1.00 61.97 91 GLU A O 1
ATOM 712 N N . ASP A 1 92 ? -48.423 -16.817 19.752 1.00 63.81 92 ASP A N 1
ATOM 713 C CA . ASP A 1 92 ? -49.604 -16.971 18.884 1.00 63.81 92 ASP A CA 1
ATOM 714 C C . ASP A 1 92 ? -49.388 -18.201 17.983 1.00 63.81 92 ASP A C 1
ATOM 716 O O . ASP A 1 92 ? -48.968 -18.107 16.830 1.00 63.81 92 ASP A O 1
ATOM 720 N N . ALA A 1 93 ? -49.632 -19.381 18.553 1.00 54.56 93 ALA A N 1
ATOM 721 C CA . ALA A 1 93 ? -50.010 -20.595 17.828 1.00 54.56 93 ALA A CA 1
ATOM 722 C C . ALA A 1 93 ? -50.647 -21.556 18.843 1.00 54.56 93 ALA A C 1
ATOM 724 O O . ALA A 1 93 ? -49.998 -22.481 19.337 1.00 54.56 93 ALA A O 1
ATOM 725 N N . ALA A 1 94 ? -51.889 -21.240 19.215 1.00 51.62 94 ALA A N 1
ATOM 726 C CA . ALA A 1 94 ? -52.835 -22.163 19.833 1.00 51.62 94 ALA A CA 1
ATOM 727 C C . ALA A 1 94 ? -53.723 -22.770 18.739 1.00 51.62 94 ALA A C 1
ATOM 729 O O . ALA A 1 94 ? -53.996 -22.045 17.752 1.00 51.62 94 ALA A O 1
#

=== Feature glossary ===
Key to the feature types in this record:

Secondary structure (8-state, DSSP). Secondary structure is the local, repeating backbone conformation. DSSP classifies it into eight states by reading the hydrogen-bond network: three helix types (H, G, I), two β types (E, B), two non-regular types (T, S), and unstructured coil (-).

Backbone torsions (φ/ψ). Backbone dihedral angles. Every residue except chain termini has a φ (preceding-C → N → Cα → C) and a ψ (N → Cα → C → next-N). They are reported in degrees following the IUPAC sign convention. Secondary structure is essentially a statement about which (φ, ψ) basin each residue occupies.

Predicted aligned error. Predicted Aligned Error (PAE) is an AlphaFold confidence matrix: entry (i, j) is the expected error in the position of residue j, in ångströms, when the prediction is superimposed on the true structure at residue i. Low PAE within a block of residues means that block is internally rigid and well-predicted; high PAE between two blocks means their relative placement is uncertain even if each block individually is confident.

B-factor. B-factor (Debye–Waller factor) reflects atomic displacement in the crystal lattice. It is an experimental observable (units Å²), not a prediction; low values mean the atom is pinned down, high values mean it moves or is heterogeneous across the crystal.

Secondary structure (3-state, P-SEA). Three-state secondary structure (P-SEA) collapses the eight DSSP classes into helix (a), strand (b), and coil (c). P-SEA assigns these from Cα geometry alone — distances and angles — without requiring backbone oxygens, so it works on any Cα trace.

Sequence. Primary structure: the covalent order of the twenty standard amino acids along the backbone. Two proteins with the same sequence will (almost always) fold to the same structure; two with 30% identity often share a fold but not the details.

pLDDT. pLDDT is the predicted lDDT-Cα score: AlphaFold's confidence that the local environment of each residue (all inter-atomic distances within 15 Å) is correctly placed. It is a per-residue number between 0 and 100, with higher meaning more reliable.

InterPro / GO / CATH / organism. Functional annotations link the protein to curated databases. InterPro entries identify conserved domains and families by matching the sequence against member-database signatures (Pfam, PROSITE, CDD, …). Gene Ontology (GO) terms describe molecular function, biological process, and cellular component in a controlled vocabulary. CATH places the structure in a hierarchical fold classification (Class/Architecture/Topology/Homologous-superfamily). The organism is the source species.

Contact-map, Ramachandran, and PAE plots. Three diagnostic plots accompany the record. The Cα contact map visualizes the tertiary structure as a 2D adjacency matrix (8 Å cutoff, sequence-local contacts suppressed). The Ramachandran plot shows the distribution of backbone (φ, ψ) torsions, with points in the α and β basins reflecting secondary structure content. The PAE plot shows AlphaFold's inter-residue confidence as a color matrix.

mmCIF coordinates. The mmCIF table is the protein's shape written out atom by atom. For each backbone N, Cα, C, and carbonyl O, it records an (x, y, z) coordinate triple in Å plus the residue type, chain letter, and residue number.

Radius of gyration, Cα contacts, bounding box. Three whole-structure scalars: the radius of gyration (RMS distance of Cα from centroid, in Å), the count of Cα–Cα contacts (pairs closer than 8 Å and separated by more than four residues in sequence — i.e. tertiary, not local, contacts), and the bounding-box dimensions. Together they distinguish compact globular folds from extended fibres or disordered chains.

Foldseek 3Di. The Foldseek 3Di string encodes local tertiary geometry as a 20-letter alphabet — one character per residue — derived from the relative positions of nearby Cα atoms. Unlike the amino-acid sequence, 3Di is a direct function of the 3D structure, so two proteins with the same fold have similar 3Di strings even at low sequence identity.

Rendered structure images. Six rendered views show the 3D structure from the faces of a cube — i.e. along ±x, ±y, ±z. Rendering representation is drawn randomly per protein from cartoon (secondary-structure ribbons), sticks (backbone bonds), or molecular surface; coloring is either N→C rainbow (blue at the N-terminus through red at the C-terminus) or one color per chain.

Nearest PDB structures. The Foldseek neighbor list gives the closest experimentally determined structures in the PDB, ranked by structural alignment. TM-score near 1 means near-identical fold; near 0.3 means only rough topology match. This is how one finds what a novel AlphaFold prediction most resembles in the solved-structure universe.

Solvent-accessible surface area. SASA measures how much of the protein is reachable by solvent. It is computed by rolling a water-sized probe over the atomic surface and summing the exposed area (Å²). Per-residue SASA distinguishes core (buried, low SASA) from surface (exposed, high SASA) residues; total SASA is a whole-molecule size measure.